Protein AF-A0A526YFS0-F1 (afdb_monomer)

Mean predicted aligned error: 4.94 Å

pLDDT: mean 89.11, std 10.86, range [49.59, 98.06]

Foldseek 3Di:
DCPPDPDDDDDDDDPPDPDPPRVVVVLVVDAAAAEAEDQDPVRQDPDLVRVVVSQVSQVVRNYWYDHPPDLATRVDPRNVVVNVVSVVVSVVVVVVVVVD

Solvent-accessible surface area (backbone atoms only — not comparable to full-atom values): 6071 Å² total; per-residue (Å²): 132,69,91,84,57,94,73,86,85,87,79,89,73,61,94,83,59,84,81,52,68,63,60,53,50,52,60,68,70,58,43,64,76,38,69,53,74,39,71,38,62,82,80,71,30,94,43,71,68,54,42,52,49,55,51,47,60,31,46,79,43,50,23,36,43,32,35,76,73,45,74,37,28,60,87,37,75,66,15,40,49,46,48,52,53,51,52,53,50,55,52,52,55,52,52,63,59,73,77,106

Nearest PDB structures (foldseek):
  3uj3-assembly1_X  TM=7.433E-01  e=1.799E-07  Muvirus mu
  5cy1-assembly1_A  TM=8.187E-01  e=8.619E-06  Escherichia coli
  2rsl-assembly1_A-2  TM=8.782E-01  e=1.588E-05  Escherichia coli
  5cy2-assembly2_E  TM=8.255E-01  e=1.131E-05  Escherichia coli
  1gdr-assembly1_A  TM=8.780E-01  e=5.767E-05  Escherichia coli

Sequence (100 aa):
QSAGCDVIVEEHGSGASRARPALLRLMSDIGAGDVLVVVRLDRLARSVSHLLQVIEDLTEKGAHFRSLRDPIDTSTPQGMFSLQVLGAVAQLERALISER

Structure (mmCIF, N/CA/C/O backbone):
data_AF-A0A526YFS0-F1
#
_entry.id   AF-A0A526YFS0-F1
#
loop_
_atom_site.group_PDB
_atom_site.id
_atom_site.type_symbol
_atom_site.label_atom_id
_atom_site.label_alt_id
_atom_site.label_comp_id
_atom_site.label_asym_id
_atom_site.label_entity_id
_atom_site.label_seq_id
_atom_site.pdbx_PDB_ins_code
_atom_site.Cartn_x
_atom_site.Cartn_y
_atom_site.Cartn_z
_atom_site.occupancy
_atom_site.B_iso_or_equiv
_atom_site.auth_seq_id
_atom_site.auth_comp_id
_atom_site.auth_asym_id
_atom_site.auth_atom_id
_atom_site.pdbx_PDB_model_num
ATOM 1 N N . GLN A 1 1 ? 14.803 -11.351 -4.112 1.00 49.59 1 GLN A N 1
ATOM 2 C CA . GLN A 1 1 ? 13.981 -12.303 -4.894 1.00 49.59 1 GLN A CA 1
ATOM 3 C C . GLN A 1 1 ? 12.733 -11.564 -5.349 1.00 49.59 1 GLN A C 1
ATOM 5 O O . GLN A 1 1 ? 12.214 -10.779 -4.567 1.00 49.59 1 GLN A O 1
ATOM 10 N N . SER A 1 2 ? 12.301 -11.765 -6.592 1.00 61.56 2 SER A N 1
ATOM 11 C CA . SER A 1 2 ? 11.326 -10.929 -7.313 1.00 61.56 2 SER A CA 1
ATOM 12 C C . SER A 1 2 ? 9.870 -11.036 -6.849 1.00 61.56 2 SER A C 1
ATOM 14 O O . SER A 1 2 ? 9.024 -10.428 -7.480 1.00 61.56 2 SER A O 1
ATOM 16 N N . ALA A 1 3 ? 9.534 -11.789 -5.795 1.00 78.44 3 ALA A N 1
ATOM 17 C CA . ALA A 1 3 ? 8.153 -12.012 -5.329 1.00 78.44 3 ALA A CA 1
ATOM 18 C C . ALA A 1 3 ? 7.121 -12.393 -6.425 1.00 78.44 3 ALA A C 1
ATOM 20 O O . ALA A 1 3 ? 5.925 -12.338 -6.167 1.00 78.44 3 ALA A O 1
ATOM 21 N N . GLY A 1 4 ? 7.573 -12.796 -7.621 1.00 87.06 4 GLY A N 1
ATOM 22 C CA . GLY A 1 4 ? 6.722 -13.034 -8.790 1.00 87.06 4 GLY A CA 1
ATOM 23 C C . GLY A 1 4 ? 6.339 -11.787 -9.602 1.00 87.06 4 GLY A C 1
ATOM 24 O O . GLY A 1 4 ? 5.408 -11.875 -10.384 1.00 87.06 4 GLY A O 1
ATOM 25 N N . CYS A 1 5 ? 7.010 -10.643 -9.427 1.00 90.38 5 CYS A N 1
ATOM 26 C CA . CYS A 1 5 ? 6.700 -9.411 -10.160 1.00 90.38 5 CYS A CA 1
ATOM 27 C C . CYS A 1 5 ? 7.251 -9.453 -11.592 1.00 90.38 5 CYS A C 1
ATOM 29 O O . CYS A 1 5 ? 8.444 -9.715 -11.778 1.00 90.38 5 CYS A O 1
ATOM 31 N N . ASP A 1 6 ? 6.413 -9.103 -12.569 1.00 90.00 6 ASP A N 1
ATOM 32 C CA . ASP A 1 6 ? 6.804 -8.968 -13.980 1.00 90.00 6 ASP A CA 1
ATOM 33 C C . ASP A 1 6 ? 7.661 -7.720 -14.231 1.00 90.00 6 ASP A C 1
ATOM 35 O O . ASP A 1 6 ? 8.585 -7.728 -15.044 1.00 90.00 6 ASP A O 1
ATOM 39 N N . VAL A 1 7 ? 7.382 -6.645 -13.488 1.00 90.56 7 VAL A N 1
ATOM 40 C CA . VAL A 1 7 ? 8.105 -5.373 -13.558 1.00 90.56 7 VAL A CA 1
ATOM 41 C C . VAL A 1 7 ? 8.640 -5.024 -12.174 1.00 90.56 7 VAL A C 1
ATOM 43 O O . VAL A 1 7 ? 7.899 -4.995 -11.193 1.00 90.56 7 VAL A O 1
ATOM 46 N N . ILE A 1 8 ? 9.941 -4.739 -12.093 1.00 91.31 8 ILE A N 1
ATOM 47 C CA . ILE A 1 8 ? 10.598 -4.273 -10.868 1.00 91.31 8 ILE A CA 1
ATOM 48 C C . ILE A 1 8 ? 11.061 -2.839 -11.093 1.00 91.31 8 ILE A C 1
ATOM 50 O O . ILE A 1 8 ? 11.837 -2.562 -12.006 1.00 91.31 8 ILE A O 1
ATOM 54 N N . VAL A 1 9 ? 10.588 -1.935 -10.239 1.00 89.81 9 VAL A N 1
ATOM 55 C CA . VAL A 1 9 ? 10.955 -0.519 -10.263 1.00 89.81 9 VAL A CA 1
ATOM 56 C C . VAL A 1 9 ? 11.705 -0.184 -8.983 1.00 89.81 9 VAL A C 1
ATOM 58 O O . VAL A 1 9 ? 11.179 -0.339 -7.882 1.00 89.81 9 VAL A O 1
ATOM 61 N N . GLU A 1 10 ? 12.929 0.310 -9.131 1.00 87.94 10 GLU A N 1
ATOM 62 C CA . GLU A 1 10 ? 13.704 0.863 -8.027 1.00 87.94 10 GLU A CA 1
ATOM 63 C C . GLU A 1 10 ? 13.710 2.383 -8.122 1.00 87.94 10 GLU A C 1
ATOM 65 O O . GLU A 1 10 ? 14.104 2.964 -9.132 1.00 87.94 10 GLU A O 1
ATOM 70 N N . GLU A 1 11 ? 13.284 3.042 -7.050 1.00 81.50 11 GLU A N 1
ATOM 71 C CA . GLU A 1 11 ? 13.298 4.495 -6.966 1.00 81.50 11 GLU A CA 1
ATOM 72 C C . GLU A 1 11 ? 14.192 4.933 -5.810 1.00 81.50 11 GLU A C 1
ATOM 74 O O . GLU A 1 11 ? 13.973 4.575 -4.651 1.00 81.50 11 GLU A O 1
ATOM 79 N N . HIS A 1 12 ? 15.202 5.733 -6.140 1.00 74.38 12 HIS A N 1
ATOM 80 C CA . HIS A 1 12 ? 16.134 6.299 -5.181 1.00 74.38 12 HIS A CA 1
ATOM 81 C C . HIS A 1 12 ? 15.783 7.771 -4.967 1.00 74.38 12 HIS A C 1
ATOM 83 O O . HIS A 1 12 ? 15.900 8.588 -5.877 1.00 74.38 12 HIS A O 1
ATOM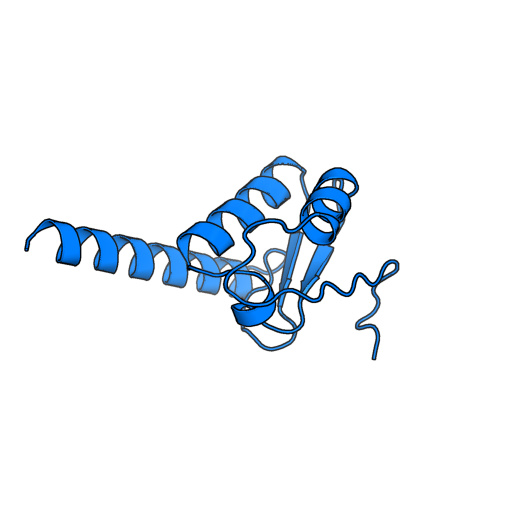 89 N N . GLY A 1 13 ? 15.354 8.117 -3.755 1.00 65.00 13 GLY A N 1
ATOM 90 C CA . GLY A 1 13 ? 15.056 9.495 -3.380 1.00 65.00 13 GLY A CA 1
ATOM 91 C C . GLY A 1 13 ? 15.426 9.758 -1.928 1.00 65.00 13 GLY A C 1
ATOM 92 O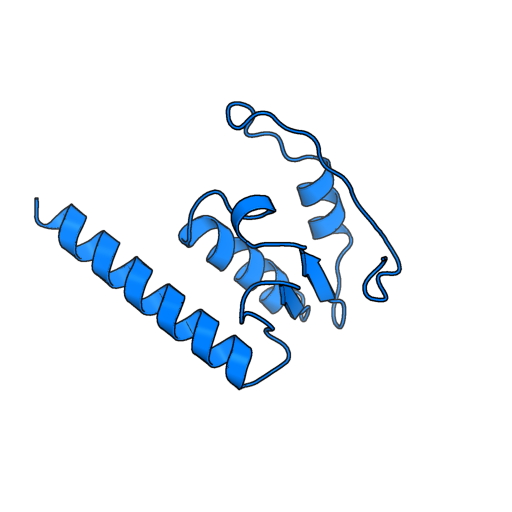 O . GLY A 1 13 ? 15.078 8.979 -1.041 1.00 65.00 13 GLY A O 1
ATOM 93 N N . SER A 1 14 ? 16.122 10.867 -1.665 1.00 57.28 14 SER A N 1
ATOM 94 C CA . SER A 1 14 ? 16.231 11.390 -0.303 1.00 57.28 14 SER A CA 1
ATOM 95 C C . SER A 1 14 ? 14.854 11.905 0.138 1.00 57.28 14 SER A C 1
ATOM 97 O O . SER A 1 14 ? 14.088 12.418 -0.681 1.00 57.28 14 SER A O 1
ATOM 99 N N . GLY A 1 15 ? 14.518 11.787 1.429 1.00 54.03 15 GLY A N 1
ATOM 100 C CA . GLY A 1 15 ? 13.207 12.190 1.968 1.00 54.03 15 GLY A CA 1
ATOM 101 C C . GLY A 1 15 ? 12.796 13.644 1.671 1.00 54.03 15 GLY A C 1
ATOM 102 O O . GLY A 1 15 ? 11.618 13.978 1.783 1.00 54.03 15 GLY A O 1
ATOM 103 N N . ALA A 1 16 ? 13.741 14.486 1.233 1.00 54.81 16 ALA A N 1
ATOM 104 C CA . ALA A 1 16 ? 13.538 15.878 0.846 1.00 54.81 16 ALA A CA 1
ATOM 105 C C . ALA A 1 16 ? 12.920 16.070 -0.556 1.00 54.81 16 ALA A C 1
ATOM 107 O O . ALA A 1 16 ? 12.196 17.042 -0.769 1.00 54.81 16 ALA A O 1
ATOM 108 N N . SER A 1 17 ? 13.153 15.164 -1.514 1.00 61.16 17 SER A N 1
ATOM 109 C CA . SER A 1 17 ? 12.573 15.298 -2.859 1.00 61.16 17 SER A CA 1
ATOM 110 C C . SER A 1 17 ? 11.144 14.760 -2.872 1.00 61.16 17 SER A C 1
ATOM 112 O O . SER A 1 17 ? 10.917 13.605 -2.517 1.00 61.16 17 SER A O 1
ATOM 114 N N . ARG A 1 18 ? 10.151 15.575 -3.249 1.00 62.97 18 ARG A N 1
ATOM 115 C CA . ARG A 1 18 ? 8.755 15.116 -3.444 1.00 62.97 18 ARG A CA 1
ATOM 116 C C . ARG A 1 18 ? 8.542 14.404 -4.777 1.00 62.97 18 ARG A C 1
ATOM 118 O O . ARG A 1 18 ? 7.537 13.719 -4.927 1.00 62.97 18 ARG A O 1
ATOM 125 N N . ALA A 1 19 ? 9.452 14.570 -5.733 1.00 69.38 19 ALA A N 1
ATOM 126 C CA . ALA A 1 19 ? 9.299 13.983 -7.052 1.00 69.38 19 ALA A CA 1
ATOM 127 C C . ALA A 1 19 ? 9.535 12.468 -6.976 1.00 69.38 19 ALA A C 1
ATOM 129 O O . ALA A 1 19 ? 10.637 12.028 -6.653 1.00 69.38 19 ALA A O 1
ATOM 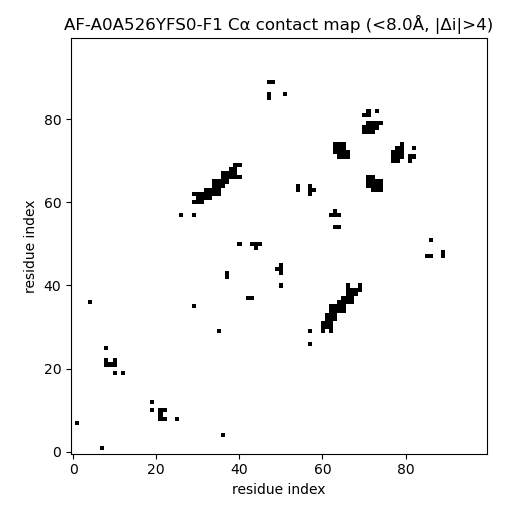130 N N . ARG A 1 20 ? 8.490 11.691 -7.282 1.00 79.94 20 ARG A N 1
ATOM 131 C CA . ARG A 1 20 ? 8.524 10.227 -7.402 1.00 79.94 20 ARG A CA 1
ATOM 132 C C . ARG A 1 20 ? 8.168 9.790 -8.825 1.00 79.94 20 ARG A C 1
ATOM 134 O O . ARG A 1 20 ? 7.098 9.226 -9.045 1.00 79.94 20 ARG A O 1
ATOM 141 N N . PRO A 1 21 ? 8.989 10.147 -9.827 1.00 86.50 21 PRO A N 1
ATOM 142 C CA . PRO A 1 21 ? 8.631 9.943 -11.227 1.00 86.50 21 PRO A CA 1
ATOM 143 C C . PRO A 1 21 ? 8.490 8.461 -11.590 1.00 86.50 21 PRO A C 1
ATOM 145 O O . PRO A 1 21 ? 7.677 8.132 -12.450 1.00 86.50 21 PRO A O 1
ATOM 148 N N . ALA A 1 22 ? 9.237 7.566 -10.934 1.00 89.31 22 ALA A N 1
ATOM 149 C CA . ALA A 1 22 ? 9.162 6.140 -11.217 1.00 89.31 22 ALA A CA 1
ATOM 150 C C . ALA A 1 22 ? 7.892 5.529 -10.612 1.00 89.31 22 ALA A C 1
ATOM 152 O O . ALA A 1 22 ? 7.214 4.766 -11.297 1.00 89.31 22 ALA A O 1
ATOM 153 N N . LEU A 1 23 ? 7.513 5.925 -9.388 1.00 88.56 23 LEU A N 1
ATOM 154 C CA . LEU A 1 23 ? 6.219 5.535 -8.816 1.00 88.56 23 LEU A CA 1
ATOM 155 C C . LEU A 1 23 ? 5.055 6.089 -9.641 1.00 88.56 23 LEU A C 1
ATOM 157 O O . LEU A 1 23 ? 4.127 5.347 -9.928 1.00 88.56 23 LEU A O 1
ATOM 161 N N . LEU A 1 24 ? 5.097 7.365 -10.034 1.00 89.25 24 LEU A N 1
ATOM 162 C CA . LEU A 1 24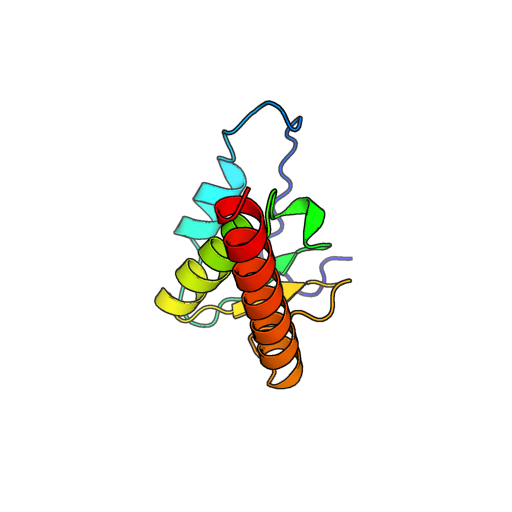 ? 4.025 7.981 -10.824 1.00 89.25 24 LEU A CA 1
ATOM 163 C C . LEU A 1 24 ? 3.819 7.258 -12.158 1.00 89.25 24 LEU A C 1
ATOM 165 O O . LEU A 1 24 ? 2.683 6.998 -12.541 1.00 89.25 24 LEU A O 1
ATOM 169 N N . ARG A 1 25 ? 4.913 6.890 -12.833 1.00 91.25 25 ARG A N 1
ATOM 170 C CA . ARG A 1 25 ? 4.854 6.109 -14.070 1.00 91.25 25 ARG A CA 1
ATOM 171 C C . ARG A 1 25 ? 4.338 4.688 -13.834 1.00 91.25 25 ARG A C 1
ATOM 173 O O . ARG A 1 25 ? 3.467 4.228 -14.554 1.00 91.25 25 ARG A O 1
ATOM 180 N N . LEU A 1 26 ? 4.825 4.004 -12.800 1.00 92.44 26 LEU A N 1
ATOM 181 C CA . LEU A 1 26 ? 4.306 2.680 -12.451 1.00 92.44 26 LEU A CA 1
ATOM 182 C C . LEU A 1 26 ? 2.797 2.743 -12.178 1.00 92.44 26 LEU A C 1
ATOM 184 O O . LEU A 1 26 ? 2.040 1.896 -12.634 1.00 92.44 26 LEU A O 1
ATOM 188 N N . MET A 1 27 ? 2.357 3.790 -11.481 1.00 91.81 27 MET A N 1
ATOM 189 C CA . MET A 1 27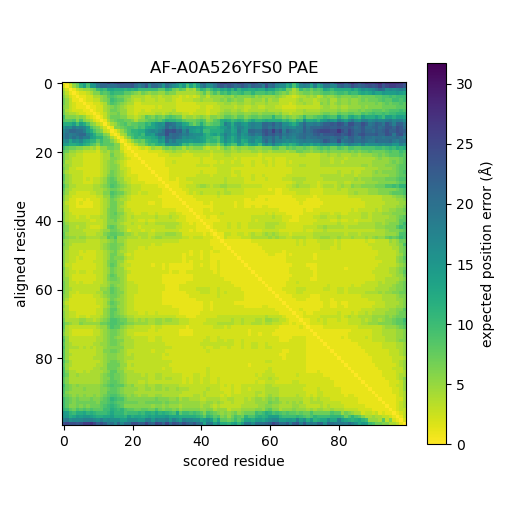 ? 0.952 4.005 -11.181 1.00 91.81 27 MET A CA 1
ATOM 190 C C . MET A 1 27 ? 0.128 4.304 -12.427 1.00 91.81 27 MET A C 1
ATOM 192 O O . MET A 1 27 ? -1.027 3.897 -12.454 1.00 91.81 27 MET A O 1
ATOM 196 N N . SER A 1 28 ? 0.670 4.979 -13.448 1.00 92.31 28 SER A N 1
ATOM 197 C CA . SER A 1 28 ? -0.035 5.176 -14.722 1.00 92.31 28 SER A CA 1
ATOM 1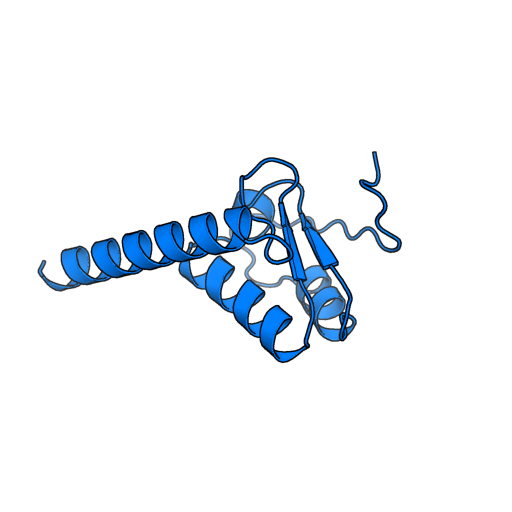98 C C . SER A 1 28 ? -0.169 3.893 -15.536 1.00 92.31 28 SER A C 1
ATOM 200 O O . SER A 1 28 ? -1.162 3.750 -16.242 1.00 92.31 28 SER A O 1
ATOM 202 N N . ASP A 1 29 ? 0.801 2.988 -15.416 1.00 93.94 29 ASP A N 1
ATOM 203 C CA . ASP A 1 29 ? 0.873 1.761 -16.214 1.00 93.94 29 ASP A CA 1
ATOM 204 C C . ASP A 1 29 ? 0.014 0.624 -15.625 1.00 93.94 29 ASP A C 1
ATOM 206 O O . ASP A 1 29 ? -0.423 -0.252 -16.366 1.00 93.94 29 ASP A O 1
ATOM 210 N N . ILE A 1 30 ? -0.262 0.654 -14.314 1.00 95.44 30 ILE A N 1
ATOM 211 C CA . ILE A 1 30 ? -1.109 -0.330 -13.619 1.00 95.44 30 ILE A CA 1
ATOM 212 C C . ILE A 1 30 ? -2.572 -0.257 -14.085 1.00 95.44 30 ILE A C 1
ATOM 214 O O . ILE A 1 30 ? -3.177 0.823 -14.111 1.00 95.44 30 ILE A O 1
ATOM 218 N N . GLY A 1 31 ? -3.149 -1.427 -14.370 1.00 95.44 31 GLY A N 1
ATOM 219 C CA . GLY A 1 31 ? -4.546 -1.627 -14.747 1.00 95.44 31 GLY A CA 1
ATOM 220 C C . GLY A 1 31 ? -5.281 -2.670 -13.897 1.00 95.44 31 GLY A C 1
ATOM 221 O O . GLY A 1 31 ? -4.797 -3.145 -12.870 1.00 95.44 31 GLY A O 1
ATOM 222 N N . ALA A 1 32 ? -6.495 -3.014 -14.326 1.00 97.00 32 ALA A N 1
ATOM 223 C CA . ALA A 1 32 ? -7.351 -3.955 -13.611 1.00 97.00 32 ALA A CA 1
ATOM 224 C C . ALA A 1 32 ? -6.718 -5.352 -13.519 1.00 97.00 32 ALA A C 1
ATOM 226 O O . ALA A 1 32 ? -6.280 -5.910 -14.524 1.00 97.00 32 ALA A O 1
ATOM 227 N N . GLY A 1 33 ? -6.729 -5.934 -12.318 1.00 95.62 33 GLY A N 1
ATOM 228 C CA . GLY A 1 33 ? -6.145 -7.245 -12.021 1.00 95.62 33 GLY A CA 1
ATOM 229 C C . GLY A 1 33 ? -4.661 -7.222 -11.645 1.00 95.62 33 GLY A C 1
ATOM 230 O O . GLY A 1 33 ? -4.169 -8.218 -11.114 1.00 95.62 33 GLY A O 1
ATOM 231 N N . ASP A 1 34 ? -3.961 -6.104 -11.849 1.00 97.06 34 ASP A N 1
ATOM 232 C CA . ASP A 1 34 ? -2.560 -5.975 -11.450 1.00 97.06 34 ASP A CA 1
ATOM 233 C C . ASP A 1 34 ? -2.407 -5.875 -9.928 1.00 97.06 34 ASP A C 1
ATOM 235 O O . ASP A 1 34 ? -3.329 -5.498 -9.199 1.00 97.06 34 ASP A O 1
ATOM 239 N N . VAL A 1 35 ? -1.201 -6.170 -9.438 1.00 96.62 35 VAL A N 1
ATOM 240 C CA . VAL A 1 35 ? -0.853 -6.050 -8.019 1.00 96.62 35 VAL A CA 1
ATOM 241 C C . VAL A 1 35 ? 0.390 -5.185 -7.856 1.00 96.62 35 VAL A C 1
ATOM 243 O O . VAL A 1 35 ? 1.490 -5.577 -8.250 1.00 96.62 35 VAL A O 1
ATOM 246 N N . LEU A 1 36 ? 0.249 -4.032 -7.199 1.00 96.62 36 LEU A N 1
ATOM 247 C CA . LEU A 1 36 ? 1.400 -3.261 -6.743 1.00 96.62 36 LEU A CA 1
ATOM 248 C C . LEU A 1 36 ? 2.018 -3.947 -5.522 1.00 96.62 36 LEU A C 1
ATOM 250 O O . LEU A 1 36 ? 1.458 -3.919 -4.423 1.00 96.62 36 LEU A O 1
ATOM 254 N N . VAL A 1 37 ? 3.198 -4.534 -5.711 1.00 96.06 37 VAL A N 1
ATOM 255 C CA . VAL A 1 37 ? 3.955 -5.190 -4.642 1.00 96.06 37 VAL A CA 1
ATOM 256 C C . VAL A 1 37 ? 5.046 -4.263 -4.120 1.00 96.06 37 VAL A C 1
ATOM 258 O O . VAL A 1 37 ? 5.861 -3.742 -4.881 1.00 96.06 37 VAL A O 1
ATOM 261 N N . VAL A 1 38 ? 5.113 -4.098 -2.800 1.00 94.69 38 VAL A N 1
ATOM 262 C CA . VAL A 1 38 ? 6.178 -3.338 -2.135 1.00 94.69 38 VAL A CA 1
ATOM 263 C C . VAL A 1 38 ? 6.863 -4.168 -1.062 1.00 94.69 38 VAL A C 1
ATOM 265 O O . VAL A 1 38 ? 6.269 -5.039 -0.431 1.00 94.69 38 VAL A O 1
ATOM 268 N N . VAL A 1 39 ? 8.141 -3.885 -0.809 1.00 92.88 39 VAL A N 1
ATOM 269 C CA . VAL A 1 39 ? 8.895 -4.609 0.226 1.00 92.88 39 VAL A CA 1
ATOM 270 C C . VAL A 1 39 ? 8.389 -4.257 1.625 1.00 92.88 39 VAL A C 1
ATOM 272 O O . VAL A 1 39 ? 8.282 -5.144 2.468 1.00 92.88 39 VAL A O 1
ATOM 275 N N . ARG A 1 40 ? 8.126 -2.967 1.870 1.00 91.31 40 ARG A N 1
ATOM 276 C CA . ARG A 1 40 ? 7.607 -2.418 3.129 1.00 91.31 40 ARG A CA 1
ATOM 277 C C . ARG A 1 40 ? 6.819 -1.137 2.883 1.00 91.31 40 ARG A C 1
ATOM 279 O O . ARG A 1 40 ? 7.148 -0.391 1.955 1.00 91.31 40 ARG A O 1
ATOM 286 N N . LEU A 1 41 ? 5.867 -0.836 3.763 1.00 91.94 41 LEU A N 1
ATOM 287 C CA . LEU A 1 41 ? 5.067 0.393 3.697 1.00 91.94 41 LEU A CA 1
ATOM 288 C C . LEU A 1 41 ? 5.927 1.661 3.804 1.00 91.94 41 LEU A C 1
ATOM 290 O O . LEU A 1 41 ? 5.707 2.590 3.035 1.00 91.94 41 LEU A O 1
ATOM 294 N N . ASP A 1 42 ? 6.952 1.684 4.667 1.00 88.25 42 ASP A N 1
ATOM 295 C CA . ASP A 1 42 ? 7.846 2.844 4.878 1.00 88.25 42 ASP A CA 1
ATOM 296 C C . ASP A 1 42 ? 8.697 3.216 3.649 1.00 88.25 42 ASP A C 1
ATOM 298 O O . ASP A 1 42 ? 9.285 4.296 3.588 1.00 88.25 42 ASP A O 1
ATOM 302 N N . ARG A 1 43 ? 8.786 2.321 2.658 1.00 87.44 43 ARG A N 1
ATOM 303 C CA . ARG A 1 43 ? 9.475 2.565 1.378 1.00 87.44 43 ARG A CA 1
ATOM 304 C C . ARG A 1 43 ? 8.543 3.056 0.279 1.00 87.44 43 ARG A C 1
ATOM 306 O O . ARG A 1 43 ? 9.011 3.595 -0.724 1.00 87.44 43 ARG A O 1
ATOM 313 N N . LEU A 1 44 ? 7.237 2.928 0.487 1.00 89.75 44 LEU A N 1
ATOM 314 C CA . LEU A 1 44 ? 6.220 3.507 -0.374 1.00 89.75 44 LEU A CA 1
ATOM 315 C C . LEU A 1 44 ? 5.665 4.794 0.237 1.00 89.75 44 LEU A C 1
ATOM 317 O O . LEU A 1 44 ? 5.810 5.869 -0.332 1.00 89.75 44 LEU A O 1
ATOM 321 N N . ALA A 1 45 ? 5.014 4.715 1.384 1.00 88.75 45 ALA A N 1
ATOM 322 C CA . ALA A 1 45 ? 4.246 5.819 1.919 1.00 88.75 45 ALA A CA 1
ATOM 323 C C . ALA A 1 45 ? 5.064 6.647 2.917 1.00 88.75 45 ALA A C 1
ATOM 325 O O . ALA A 1 45 ? 5.832 6.125 3.717 1.00 88.75 45 ALA A O 1
ATOM 326 N N . ARG A 1 46 ? 4.869 7.970 2.879 1.00 84.94 46 ARG A N 1
ATOM 327 C CA . ARG A 1 46 ? 5.491 8.929 3.816 1.00 84.94 46 ARG A CA 1
ATOM 328 C C . ARG A 1 46 ? 4.575 9.272 4.990 1.00 84.94 46 ARG A C 1
ATOM 330 O O . ARG A 1 46 ? 4.998 9.926 5.933 1.00 84.94 46 ARG A O 1
ATOM 337 N N . SER A 1 47 ? 3.315 8.866 4.900 1.00 88.62 47 SER A N 1
ATOM 338 C CA . SER A 1 47 ? 2.279 9.014 5.913 1.00 88.62 47 SER A CA 1
ATOM 339 C C . SER A 1 47 ? 1.203 7.962 5.661 1.00 88.62 47 SER A C 1
ATOM 341 O O . SER A 1 47 ? 1.099 7.440 4.547 1.00 88.62 47 SER A O 1
ATOM 343 N N . VAL A 1 48 ? 0.370 7.682 6.664 1.00 90.44 48 VAL A N 1
ATOM 344 C CA . VAL A 1 48 ? -0.777 6.781 6.482 1.00 90.44 48 VAL A CA 1
ATOM 345 C C . VAL A 1 48 ? -1.744 7.331 5.432 1.00 90.44 48 VAL A C 1
ATOM 347 O O . VAL A 1 48 ? -2.198 6.579 4.583 1.00 90.44 48 VAL A O 1
ATOM 350 N N . SER A 1 49 ? -1.989 8.645 5.401 1.00 90.12 49 SER A N 1
ATOM 351 C CA . SER A 1 49 ? -2.841 9.253 4.369 1.00 90.12 49 SER A CA 1
ATOM 352 C C . SER A 1 49 ? -2.303 9.030 2.954 1.00 90.12 49 SER A C 1
ATOM 354 O O . SER A 1 49 ? -3.077 8.731 2.055 1.00 90.12 49 SER A O 1
ATOM 356 N N . HIS A 1 50 ? -0.981 9.121 2.752 1.00 90.75 50 HIS A N 1
ATOM 357 C CA . HIS A 1 50 ? -0.380 8.824 1.449 1.00 90.75 50 HIS A CA 1
ATOM 358 C C . HIS A 1 50 ? -0.543 7.342 1.077 1.00 90.75 50 HIS A C 1
ATOM 360 O O . HIS A 1 50 ? -0.801 7.039 -0.081 1.00 90.75 50 HIS A O 1
ATOM 366 N N . LEU A 1 51 ? -0.431 6.423 2.043 1.00 93.62 51 LEU A N 1
ATOM 367 C CA . LEU A 1 51 ? -0.684 5.001 1.795 1.00 93.62 51 LEU A CA 1
ATOM 368 C C . LEU A 1 51 ? -2.132 4.751 1.361 1.00 93.62 51 LEU A C 1
ATOM 370 O O . LEU A 1 51 ? -2.356 4.046 0.384 1.00 93.62 51 LEU A O 1
ATOM 374 N N . LEU A 1 52 ? -3.093 5.323 2.093 1.00 93.62 52 LEU A N 1
ATOM 375 C CA . LEU A 1 52 ? -4.515 5.163 1.798 1.00 93.62 52 LEU A CA 1
ATOM 376 C C . LEU A 1 52 ? -4.854 5.705 0.407 1.00 93.62 52 LEU A C 1
ATOM 378 O O . LEU A 1 52 ? -5.521 5.001 -0.337 1.00 93.62 52 LEU A O 1
ATOM 382 N N . GLN A 1 53 ? -4.311 6.870 0.032 1.00 93.75 53 GLN A N 1
ATOM 383 C CA . GLN A 1 53 ? -4.493 7.431 -1.311 1.00 93.75 53 GLN A CA 1
ATOM 384 C C . GLN A 1 53 ? -3.992 6.479 -2.402 1.00 93.75 53 GLN A C 1
ATOM 386 O O . GLN A 1 53 ? -4.712 6.197 -3.346 1.00 93.75 53 GLN A O 1
ATOM 391 N N . VAL A 1 54 ? -2.779 5.930 -2.257 1.00 94.88 54 VAL A N 1
ATOM 392 C CA . VAL A 1 54 ? -2.231 4.991 -3.253 1.00 94.88 54 VAL A CA 1
ATOM 393 C C . VAL A 1 54 ? -3.111 3.746 -3.392 1.00 94.88 54 VAL A C 1
ATOM 395 O O . VAL A 1 54 ? -3.303 3.241 -4.495 1.00 94.88 54 VAL A O 1
ATOM 398 N N . ILE A 1 55 ? -3.639 3.228 -2.283 1.00 96.00 55 ILE A N 1
ATOM 399 C CA . ILE A 1 55 ? -4.515 2.051 -2.310 1.00 96.00 55 ILE A CA 1
ATOM 400 C C . ILE A 1 55 ? -5.881 2.384 -2.924 1.00 96.00 55 ILE A C 1
ATOM 402 O O . ILE A 1 55 ? -6.433 1.556 -3.648 1.00 96.00 55 ILE A O 1
ATOM 406 N N . GLU A 1 56 ? -6.417 3.574 -2.665 1.00 95.12 56 GLU A N 1
ATOM 407 C CA . GLU A 1 56 ? -7.649 4.066 -3.287 1.00 95.12 56 GLU A CA 1
ATOM 408 C C . GLU A 1 56 ? -7.478 4.190 -4.806 1.00 95.12 56 GLU A C 1
ATOM 410 O O . GLU A 1 56 ? -8.236 3.563 -5.544 1.00 95.12 56 GLU A O 1
ATOM 415 N N . ASP A 1 57 ? -6.401 4.836 -5.266 1.00 95.81 57 ASP A N 1
ATOM 416 C CA . ASP A 1 57 ? -6.068 4.973 -6.691 1.00 95.81 57 ASP A CA 1
ATOM 417 C C . ASP A 1 57 ? -5.945 3.603 -7.395 1.00 95.81 57 ASP A C 1
ATOM 419 O O . ASP A 1 57 ? -6.356 3.435 -8.544 1.00 95.81 57 ASP A O 1
ATOM 423 N N . LEU A 1 58 ? -5.375 2.598 -6.716 1.00 97.12 58 LEU A N 1
ATOM 424 C CA . LEU A 1 58 ? -5.317 1.217 -7.216 1.00 97.12 58 LEU A CA 1
ATOM 425 C C . LEU A 1 58 ? -6.705 0.583 -7.296 1.00 97.12 58 LEU A C 1
ATOM 427 O O . LEU A 1 58 ? -7.041 -0.053 -8.294 1.00 97.12 58 LEU A O 1
ATOM 431 N N . THR A 1 59 ? -7.510 0.766 -6.253 1.00 95.00 59 THR A N 1
ATOM 432 C CA . THR A 1 59 ? -8.852 0.183 -6.158 1.00 95.00 59 THR A CA 1
ATOM 433 C C . THR A 1 59 ? -9.765 0.739 -7.249 1.00 95.00 59 THR A C 1
ATOM 435 O O . THR A 1 59 ? -10.479 -0.031 -7.890 1.00 95.00 59 THR A O 1
ATOM 438 N N . GLU A 1 60 ? -9.693 2.043 -7.530 1.00 96.38 60 GLU A N 1
ATOM 439 C CA . GLU A 1 60 ? -10.425 2.691 -8.630 1.00 96.38 60 GLU A CA 1
ATOM 440 C C . GLU A 1 60 ? -10.063 2.109 -10.003 1.00 96.38 60 GLU A C 1
ATOM 442 O O . GLU A 1 60 ? -10.905 2.041 -10.900 1.00 96.38 60 GLU A O 1
ATOM 447 N N . LYS A 1 61 ? -8.825 1.629 -10.160 1.00 97.00 61 LYS A N 1
ATOM 448 C CA . LYS A 1 61 ? -8.348 0.949 -11.373 1.00 97.00 61 LYS A CA 1
ATOM 449 C C . LYS A 1 61 ? -8.676 -0.543 -11.412 1.00 97.00 61 LYS A C 1
ATOM 451 O O . LYS A 1 61 ? -8.379 -1.192 -12.411 1.00 97.00 61 LYS A O 1
ATOM 456 N N . GLY A 1 62 ? -9.268 -1.099 -10.353 1.00 96.94 62 GLY A N 1
AT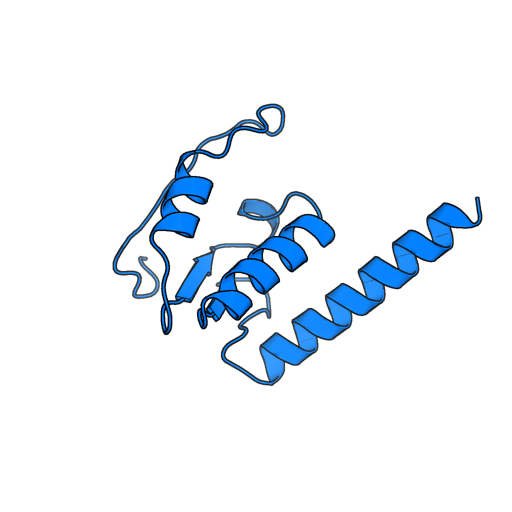OM 457 C CA . GLY A 1 62 ? -9.487 -2.539 -10.207 1.00 96.94 62 GLY A CA 1
ATOM 458 C C . GLY A 1 62 ? -8.202 -3.330 -9.941 1.00 96.94 62 GLY A C 1
ATOM 459 O O . GLY A 1 62 ? -8.145 -4.516 -10.262 1.00 96.94 62 GLY A O 1
ATOM 460 N N . ALA A 1 63 ? -7.168 -2.678 -9.408 1.00 98.06 63 ALA A N 1
ATOM 461 C CA . ALA A 1 63 ? -5.888 -3.274 -9.043 1.00 98.06 63 ALA A CA 1
ATOM 462 C C . ALA A 1 63 ? -5.801 -3.540 -7.529 1.00 98.06 63 ALA A C 1
ATOM 464 O O . ALA A 1 63 ? -6.585 -3.024 -6.727 1.00 98.06 63 ALA A O 1
ATOM 465 N N . HIS A 1 64 ? -4.806 -4.325 -7.125 1.00 97.62 64 HIS A N 1
ATOM 466 C CA . HIS A 1 64 ? -4.548 -4.679 -5.732 1.00 97.62 64 HIS A CA 1
ATOM 467 C C . HIS A 1 64 ? -3.200 -4.151 -5.240 1.00 97.62 64 HIS A C 1
ATOM 469 O O . HIS A 1 64 ? -2.316 -3.762 -6.002 1.00 97.62 64 HIS A O 1
ATOM 475 N N . PHE A 1 65 ? -3.032 -4.170 -3.924 1.00 97.56 65 PHE A N 1
ATOM 476 C CA . PHE A 1 65 ? -1.826 -3.758 -3.231 1.00 97.56 65 PHE A CA 1
ATOM 477 C C . PHE A 1 65 ? -1.364 -4.863 -2.289 1.00 97.56 65 PHE A C 1
ATOM 479 O O . PHE A 1 65 ? -2.176 -5.439 -1.562 1.00 97.56 65 PHE A O 1
ATOM 486 N N . ARG A 1 66 ? -0.053 -5.107 -2.242 1.00 96.81 66 ARG A N 1
ATOM 487 C CA . ARG A 1 66 ? 0.549 -6.078 -1.328 1.00 96.81 66 ARG A CA 1
ATOM 488 C C . ARG A 1 66 ? 1.877 -5.585 -0.765 1.00 96.81 66 ARG A C 1
ATOM 490 O O . ARG A 1 66 ? 2.800 -5.262 -1.509 1.00 96.81 66 ARG A O 1
ATOM 497 N N . SER A 1 67 ? 2.017 -5.626 0.558 1.00 96.06 67 SER A N 1
ATOM 498 C CA . SER A 1 67 ? 3.321 -5.554 1.219 1.00 96.06 67 SER A CA 1
ATOM 499 C C . SER A 1 67 ? 3.883 -6.955 1.466 1.00 96.06 67 SER A C 1
ATOM 501 O O . SER A 1 67 ? 3.166 -7.877 1.849 1.00 96.06 67 SER A O 1
ATOM 503 N N . LEU A 1 68 ? 5.191 -7.125 1.268 1.00 95.06 68 LEU A N 1
ATOM 504 C CA . LEU A 1 68 ? 5.887 -8.386 1.542 1.00 95.06 68 LEU A CA 1
ATOM 505 C C . LEU A 1 68 ? 6.231 -8.586 3.021 1.00 95.06 68 LEU A C 1
ATOM 507 O O . LEU A 1 68 ? 6.520 -9.710 3.428 1.00 95.06 68 LEU A O 1
ATOM 511 N N . ARG A 1 69 ? 6.274 -7.509 3.811 1.00 94.12 69 ARG A N 1
ATOM 512 C CA . ARG A 1 69 ? 6.706 -7.551 5.220 1.00 94.12 69 ARG A CA 1
ATOM 513 C C . ARG A 1 69 ? 5.707 -6.943 6.197 1.00 94.12 69 ARG A C 1
ATOM 515 O O . ARG A 1 69 ? 5.928 -7.040 7.399 1.00 94.12 69 ARG A O 1
ATOM 522 N N . ASP A 1 70 ? 4.633 -6.347 5.695 1.00 93.12 70 ASP A N 1
ATOM 523 C CA . ASP A 1 70 ? 3.548 -5.790 6.498 1.00 93.12 70 ASP A CA 1
ATOM 524 C C . ASP A 1 70 ? 2.257 -6.566 6.196 1.00 93.12 70 ASP A C 1
ATOM 526 O O . ASP A 1 70 ? 2.111 -7.077 5.083 1.00 93.12 70 ASP A O 1
ATOM 530 N N . PRO A 1 71 ? 1.302 -6.660 7.138 1.00 92.19 71 PRO A N 1
ATOM 531 C CA . PRO A 1 71 ? 0.098 -7.481 6.991 1.00 92.19 71 PRO A CA 1
ATOM 532 C C . PRO A 1 71 ? -0.968 -6.820 6.098 1.00 92.19 71 PRO A C 1
ATOM 534 O O . PRO A 1 71 ? -2.152 -6.853 6.413 1.00 92.19 71 PRO A O 1
ATOM 537 N N . ILE A 1 72 ? -0.566 -6.175 5.001 1.00 95.56 72 ILE A N 1
ATOM 538 C CA . ILE A 1 72 ? -1.484 -5.511 4.071 1.00 95.56 72 ILE A CA 1
ATOM 539 C C . ILE A 1 72 ? -1.388 -6.193 2.711 1.00 95.56 72 ILE A C 1
ATOM 541 O O . ILE A 1 72 ? -0.394 -6.058 2.000 1.00 95.56 72 ILE A O 1
ATOM 545 N N . ASP A 1 73 ? -2.460 -6.894 2.366 1.00 96.50 73 ASP A N 1
ATOM 546 C CA . ASP A 1 73 ? -2.727 -7.475 1.055 1.00 96.50 73 ASP A CA 1
ATOM 547 C C . ASP A 1 73 ? -4.214 -7.274 0.735 1.00 96.50 73 ASP A C 1
ATOM 549 O O . ASP A 1 73 ? -5.079 -7.935 1.321 1.00 96.50 73 ASP A O 1
ATOM 553 N N . THR A 1 74 ? -4.519 -6.340 -0.167 1.00 97.19 74 THR A N 1
ATOM 554 C CA . THR A 1 74 ? -5.905 -5.956 -0.484 1.00 97.19 74 THR A CA 1
ATOM 555 C C . THR A 1 74 ? -6.641 -6.992 -1.329 1.00 97.19 74 THR A C 1
ATOM 557 O O . THR A 1 74 ? -7.842 -6.853 -1.549 1.00 97.19 74 THR A O 1
ATOM 560 N N . SER A 1 75 ? -5.965 -8.061 -1.763 1.00 95.94 75 SER A N 1
ATOM 561 C CA . SER A 1 75 ? -6.616 -9.220 -2.384 1.00 95.94 75 SER A CA 1
ATOM 562 C C . SER A 1 75 ? -7.193 -10.204 -1.355 1.00 95.94 75 SER A C 1
ATOM 564 O O . SER A 1 75 ? -7.910 -11.136 -1.720 1.00 95.94 75 SER A O 1
ATOM 566 N N . THR A 1 76 ? -6.916 -10.002 -0.058 1.00 96.75 76 THR A N 1
ATOM 567 C CA . THR A 1 76 ? -7.332 -10.910 1.022 1.00 96.75 76 THR A CA 1
ATOM 568 C C . THR A 1 76 ? -8.236 -10.217 2.049 1.00 96.75 76 THR A C 1
ATOM 570 O O . THR A 1 76 ? -8.001 -9.053 2.388 1.00 96.75 76 THR A O 1
ATOM 573 N N . PRO A 1 77 ? -9.229 -10.915 2.636 1.00 96.50 77 PRO A N 1
ATOM 574 C CA . PRO A 1 77 ? -10.049 -10.353 3.713 1.00 96.50 77 PRO A CA 1
ATOM 575 C C . PRO A 1 77 ? -9.230 -9.888 4.925 1.00 96.50 77 PRO A C 1
ATOM 577 O O . PRO A 1 77 ? -9.540 -8.866 5.534 1.00 96.50 77 PRO A O 1
ATOM 580 N N . GLN A 1 78 ? -8.166 -10.618 5.268 1.00 96.62 78 GLN A N 1
ATOM 581 C CA . GLN A 1 78 ? -7.293 -10.305 6.399 1.00 96.62 78 GLN A CA 1
ATOM 582 C C . GLN A 1 78 ? -6.504 -9.016 6.154 1.00 96.62 78 GLN A C 1
ATOM 584 O O . GLN A 1 78 ? -6.460 -8.154 7.030 1.00 96.62 78 GLN A O 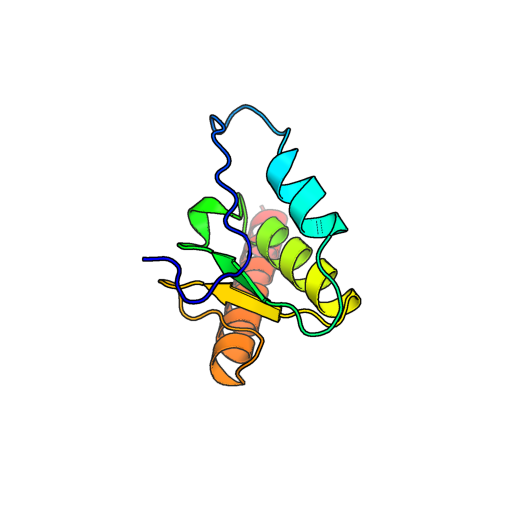1
ATOM 589 N N . GLY A 1 79 ? -5.928 -8.853 4.960 1.00 96.12 79 GLY A N 1
ATOM 590 C CA . GLY A 1 79 ? -5.211 -7.632 4.606 1.00 96.12 79 GLY A CA 1
ATOM 591 C C . GLY A 1 79 ? -6.136 -6.419 4.486 1.00 96.12 79 GLY A C 1
ATOM 592 O O . GLY A 1 79 ? -5.771 -5.332 4.935 1.00 96.12 79 GLY A O 1
ATOM 593 N N 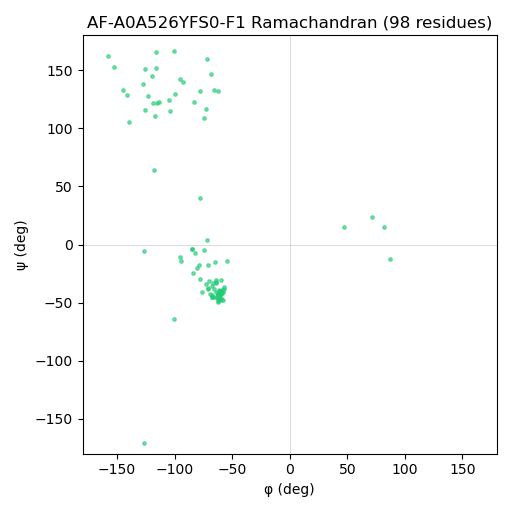. MET A 1 80 ? -7.362 -6.610 3.985 1.00 95.69 80 MET A N 1
ATOM 594 C CA . MET A 1 80 ? -8.397 -5.568 3.989 1.00 95.69 80 MET A CA 1
ATOM 595 C C . MET A 1 80 ? -8.787 -5.142 5.408 1.00 95.69 80 MET A C 1
ATOM 597 O O . MET A 1 80 ? -8.893 -3.946 5.679 1.00 95.69 80 MET A O 1
ATOM 601 N N . PHE A 1 81 ? -8.935 -6.088 6.339 1.00 96.56 81 PHE A N 1
ATOM 602 C CA . PHE A 1 81 ? -9.174 -5.772 7.748 1.00 96.56 81 PHE A CA 1
ATOM 603 C C . PHE A 1 81 ? -8.016 -4.965 8.355 1.00 96.56 81 PHE A C 1
ATOM 605 O O . PHE A 1 81 ? -8.244 -3.929 8.981 1.00 96.56 81 PHE A O 1
ATOM 612 N N . SER A 1 82 ? -6.765 -5.385 8.134 1.00 95.50 82 SER A N 1
ATOM 613 C CA . SER A 1 82 ? -5.589 -4.648 8.614 1.00 95.50 82 SER A CA 1
ATOM 614 C C . SER A 1 82 ? -5.522 -3.221 8.062 1.00 95.50 82 SER A C 1
ATOM 616 O O . SER A 1 82 ? -5.197 -2.293 8.806 1.00 95.50 82 SER A O 1
ATOM 618 N N . LEU A 1 83 ? -5.888 -3.022 6.792 1.00 95.06 83 LEU A N 1
ATOM 619 C CA . LEU A 1 83 ? -5.993 -1.698 6.179 1.00 95.06 83 LEU A CA 1
ATOM 620 C C . LEU A 1 83 ? -7.078 -0.833 6.841 1.00 95.06 83 LEU A C 1
ATOM 622 O O . LEU A 1 83 ? -6.830 0.334 7.141 1.00 95.06 83 LEU A O 1
ATOM 626 N N . GLN A 1 84 ? -8.260 -1.397 7.100 1.00 95.00 84 GLN A N 1
ATOM 627 C CA . GLN A 1 84 ? -9.362 -0.686 7.759 1.00 95.00 84 GLN A CA 1
ATOM 628 C C . GLN A 1 84 ? -8.991 -0.244 9.177 1.00 95.00 84 GLN A C 1
ATOM 630 O O . GLN A 1 84 ? -9.243 0.903 9.549 1.00 95.00 84 GLN A O 1
ATOM 635 N N . VAL A 1 85 ? -8.341 -1.121 9.949 1.00 95.81 85 VAL A N 1
ATOM 636 C CA . VAL A 1 85 ? -7.835 -0.786 11.289 1.00 95.81 85 VAL A CA 1
ATOM 637 C C . VAL A 1 85 ? -6.828 0.361 11.210 1.00 95.81 85 VAL A C 1
ATOM 639 O O . VAL A 1 85 ? -6.941 1.325 11.966 1.00 95.81 85 VAL A O 1
ATOM 642 N N . LEU A 1 86 ? -5.886 0.307 10.264 1.00 93.12 86 LEU A N 1
ATOM 643 C CA . LEU A 1 86 ? -4.914 1.382 10.057 1.00 93.12 86 LEU A CA 1
ATOM 644 C C . LEU A 1 86 ? -5.594 2.716 9.700 1.00 93.12 86 LEU A C 1
ATOM 646 O O . LEU A 1 86 ? -5.223 3.762 10.235 1.00 93.12 86 LEU A O 1
ATOM 650 N N . GLY A 1 87 ? -6.608 2.683 8.832 1.00 92.94 87 GLY A N 1
ATOM 651 C CA . GLY A 1 87 ? -7.400 3.858 8.469 1.00 92.94 87 GLY A CA 1
ATOM 652 C C . GLY A 1 87 ? -8.144 4.466 9.660 1.00 92.94 87 GLY A C 1
ATOM 653 O O . GLY A 1 87 ? -8.088 5.683 9.858 1.00 92.94 87 GLY A O 1
ATOM 654 N N . ALA A 1 88 ? -8.764 3.625 10.493 1.00 95.44 88 ALA A N 1
ATOM 655 C CA . ALA A 1 88 ? -9.455 4.053 11.708 1.00 95.44 88 ALA A CA 1
ATOM 656 C C . ALA A 1 88 ? -8.497 4.716 12.712 1.00 95.44 88 ALA A C 1
ATOM 658 O O . ALA A 1 88 ? -8.805 5.783 13.246 1.00 95.44 88 ALA A O 1
ATOM 659 N N . VAL A 1 89 ? -7.307 4.137 12.918 1.00 93.44 89 VAL A N 1
ATOM 660 C CA . VAL A 1 89 ? -6.267 4.726 13.780 1.00 93.44 89 VAL A CA 1
ATOM 661 C C . VAL A 1 89 ? -5.819 6.084 13.242 1.00 93.44 89 VAL A C 1
ATOM 663 O O . VAL A 1 89 ? -5.788 7.059 13.988 1.00 93.44 89 VAL A O 1
ATOM 666 N N . ALA A 1 90 ? -5.554 6.194 11.939 1.00 90.19 90 ALA A N 1
ATOM 667 C CA . ALA A 1 90 ? -5.136 7.461 11.342 1.00 90.19 90 ALA A CA 1
ATOM 668 C C . ALA A 1 90 ? -6.220 8.548 11.421 1.00 90.19 90 ALA A C 1
ATOM 670 O O . ALA A 1 90 ? -5.908 9.734 11.529 1.00 90.19 90 ALA A O 1
ATOM 671 N N . GLN A 1 91 ? -7.498 8.167 11.355 1.00 91.06 91 GLN A N 1
ATOM 672 C CA . GLN A 1 91 ? -8.606 9.094 11.573 1.00 91.06 91 GLN A CA 1
ATOM 673 C C . GLN A 1 91 ? -8.665 9.570 13.029 1.00 91.06 91 GLN A C 1
ATOM 675 O O . GLN A 1 91 ? -8.824 10.770 13.256 1.00 91.06 91 GLN A O 1
ATOM 680 N N . LEU A 1 92 ? -8.490 8.662 13.994 1.00 93.25 92 LEU A N 1
ATOM 681 C CA . LEU A 1 92 ? -8.437 8.999 15.418 1.00 93.25 92 LEU A CA 1
ATOM 682 C C . LEU A 1 92 ? -7.293 9.977 15.723 1.00 93.25 92 LEU A C 1
ATOM 684 O O . LEU A 1 92 ? -7.518 10.998 16.368 1.00 93.25 92 LEU A O 1
ATOM 688 N N . GLU A 1 93 ? -6.085 9.712 15.220 1.00 91.12 93 GLU A N 1
ATOM 689 C CA . GLU A 1 93 ? -4.930 10.599 15.421 1.00 91.12 93 GLU A CA 1
ATOM 690 C C . GLU A 1 93 ? -5.187 12.014 14.886 1.00 91.12 93 GLU A C 1
ATOM 692 O O . GLU A 1 93 ? -4.867 12.996 15.557 1.00 91.12 93 GLU A O 1
ATOM 697 N N . ARG A 1 94 ? -5.811 12.138 13.705 1.00 88.44 94 ARG A N 1
ATOM 698 C CA . ARG A 1 94 ? -6.179 13.447 13.139 1.00 88.44 94 ARG A CA 1
ATOM 699 C C . ARG A 1 94 ? -7.174 14.201 14.019 1.00 88.44 94 ARG A C 1
ATOM 701 O O . ARG A 1 94 ? -6.993 15.400 14.216 1.00 88.44 94 ARG A O 1
ATOM 708 N N . ALA A 1 95 ? -8.185 13.511 14.550 1.00 92.06 95 ALA A N 1
ATOM 709 C CA . ALA A 1 95 ? -9.169 14.120 15.442 1.00 92.06 95 ALA A CA 1
ATOM 710 C C . ALA A 1 95 ? -8.504 14.661 16.720 1.00 92.06 95 ALA A C 1
ATOM 712 O O . ALA A 1 95 ? -8.685 15.827 17.061 1.00 92.06 95 ALA A O 1
ATOM 713 N N . LEU A 1 96 ? -7.635 13.863 17.352 1.00 93.06 96 LEU A N 1
ATOM 714 C CA . LEU A 1 96 ? -6.922 14.255 18.575 1.00 93.06 96 LEU A CA 1
ATOM 715 C C . LEU A 1 96 ? -5.959 15.434 18.370 1.00 93.06 96 LEU A C 1
ATOM 717 O O . LEU A 1 96 ? -5.751 16.226 19.287 1.00 93.06 96 LEU A O 1
ATOM 721 N N . ILE A 1 97 ? -5.348 15.556 17.187 1.00 89.12 97 ILE A N 1
ATOM 722 C CA . ILE A 1 97 ? -4.505 16.712 16.850 1.00 89.12 97 ILE A CA 1
ATOM 723 C C . ILE A 1 97 ? -5.360 17.970 16.661 1.00 89.12 97 ILE A C 1
ATOM 725 O O . ILE A 1 97 ? -4.933 19.040 17.074 1.00 89.12 97 ILE A O 1
ATOM 729 N N . SER A 1 98 ? -6.551 17.853 16.064 1.00 83.50 98 SER A N 1
ATOM 730 C CA . SER A 1 98 ? -7.435 19.002 15.812 1.00 83.50 98 SER A CA 1
ATOM 731 C C . SER A 1 98 ? -8.088 19.593 17.067 1.00 83.50 98 SER A C 1
ATOM 733 O O . SER A 1 98 ? -8.567 20.721 17.023 1.00 83.50 98 SER A O 1
ATOM 735 N N . GLU A 1 99 ? -8.101 18.847 18.174 1.00 78.69 99 GLU A N 1
ATOM 736 C CA . GLU A 1 99 ? -8.603 19.301 19.479 1.00 78.69 99 GLU A CA 1
ATOM 737 C C . GLU A 1 99 ? -7.557 20.081 20.304 1.00 78.69 99 GLU A C 1
ATOM 739 O O . GLU A 1 99 ? -7.878 20.562 21.392 1.00 78.69 99 GLU A O 1
ATOM 744 N N . ARG A 1 100 ? -6.313 20.202 19.816 1.00 62.94 100 ARG A N 1
ATOM 745 C CA . ARG A 1 100 ? -5.221 20.959 20.456 1.00 62.94 100 ARG A CA 1
ATOM 746 C C . ARG A 1 100 ? -5.051 22.345 19.852 1.00 62.94 100 ARG A C 1
ATOM 748 O O . ARG A 1 100 ? -4.720 23.256 20.643 1.00 62.94 100 ARG A O 1
#

Radius of gyration: 14.31 Å; Cα contacts (8 Å, |Δi|>4): 97; chains: 1; bounding box: 27×34×37 Å

Secondary structure (DSSP, 8-state):
--TT-S--------TT----HHHHHHHHH--TT-EEEES-HHHH-SSHHHHHHHHHHHHHTT-EEEESSSS-BTTSHHHHHHHHHHHHHHHHHHHHHHT-